Protein AF-E2SLV8-F1 (afdb_monomer)

Nearest PDB structures (foldseek):
  3puf-assembly6_P  TM=4.949E-01  e=2.295E+00  Homo sapiens
  3oyn-assembly1_A  TM=5.310E-01  e=4.656E+00  Human spumaretrovirus
  8g9f-assembly1_B  TM=3.679E-01  e=4.094E+00  Xenopus laevis

Structure (mmCIF, N/CA/C/O backbone):
data_AF-E2SLV8-F1
#
_entry.id   AF-E2SLV8-F1
#
loop_
_atom_site.group_PDB
_atom_site.id
_atom_site.type_symbol
_atom_site.label_atom_id
_atom_site.label_alt_id
_atom_site.label_comp_id
_atom_site.label_asym_id
_atom_site.label_entity_id
_atom_site.label_seq_id
_atom_site.pdbx_PDB_ins_code
_atom_site.Cartn_x
_atom_site.Cartn_y
_atom_site.Cartn_z
_atom_site.occupancy
_atom_site.B_iso_or_equiv
_atom_site.auth_seq_id
_atom_site.auth_comp_id
_atom_site.auth_asym_id
_atom_site.auth_atom_id
_atom_site.pdbx_PDB_model_num
ATOM 1 N N . MET A 1 1 ? -8.085 -10.132 7.547 1.00 90.50 1 MET A N 1
ATOM 2 C CA . MET A 1 1 ? -6.994 -9.724 6.624 1.00 90.50 1 MET A CA 1
ATOM 3 C C . MET A 1 1 ? -6.994 -8.213 6.413 1.00 90.50 1 MET A C 1
ATOM 5 O O . MET A 1 1 ? -8.057 -7.632 6.163 1.00 90.50 1 MET A O 1
ATOM 9 N N . LYS A 1 2 ? -5.816 -7.590 6.478 1.00 94.31 2 LYS A N 1
ATOM 10 C CA . LYS A 1 2 ? -5.580 -6.180 6.152 1.00 94.31 2 LYS A CA 1
ATOM 11 C C . LYS A 1 2 ? -4.582 -6.049 5.013 1.00 94.31 2 LYS A C 1
ATOM 13 O O . LYS A 1 2 ? -3.524 -6.673 5.036 1.00 94.31 2 LYS A O 1
ATOM 18 N N . PHE A 1 3 ? -4.896 -5.205 4.040 1.00 95.81 3 PHE A N 1
ATOM 19 C CA . PHE A 1 3 ? -3.982 -4.925 2.939 1.00 95.81 3 PHE A CA 1
ATOM 20 C C . PHE A 1 3 ? -3.972 -3.447 2.574 1.00 95.81 3 PHE A C 1
ATOM 22 O O . PHE A 1 3 ? -4.951 -2.726 2.786 1.00 95.81 3 PHE A O 1
ATOM 29 N N . TYR A 1 4 ? -2.841 -2.999 2.037 1.00 96.56 4 TYR A N 1
ATOM 30 C CA . TYR A 1 4 ? -2.599 -1.592 1.740 1.00 96.56 4 TYR A CA 1
ATOM 31 C C . TYR A 1 4 ? -2.307 -1.377 0.265 1.00 96.56 4 TYR A C 1
ATOM 33 O O . TYR A 1 4 ? -1.641 -2.188 -0.369 1.00 96.56 4 TYR A O 1
ATOM 41 N N . TYR A 1 5 ? -2.794 -0.262 -0.270 1.00 96.31 5 TYR A N 1
ATOM 42 C CA . TYR A 1 5 ? -2.540 0.165 -1.638 1.00 96.31 5 TYR A CA 1
ATOM 43 C C . TYR A 1 5 ? -1.795 1.501 -1.661 1.00 96.31 5 TYR A C 1
ATOM 45 O O . TYR A 1 5 ? -2.306 2.526 -1.194 1.00 96.31 5 TYR A O 1
ATOM 53 N N . ILE A 1 6 ? -0.589 1.479 -2.226 1.00 95.06 6 ILE A N 1
ATOM 54 C CA . ILE A 1 6 ? 0.295 2.635 -2.381 1.00 95.06 6 ILE A CA 1
ATOM 55 C C . ILE A 1 6 ? 0.599 2.892 -3.858 1.00 95.06 6 ILE A C 1
ATOM 57 O O . ILE A 1 6 ? 0.493 2.004 -4.706 1.00 95.06 6 ILE A O 1
ATOM 61 N N . ASP A 1 7 ? 1.000 4.120 -4.151 1.00 92.38 7 ASP A N 1
ATOM 62 C CA . ASP A 1 7 ? 1.497 4.530 -5.460 1.00 92.38 7 ASP A CA 1
ATOM 63 C C . ASP A 1 7 ? 3.029 4.658 -5.441 1.00 92.38 7 ASP A C 1
ATOM 65 O O . ASP A 1 7 ? 3.607 5.055 -4.425 1.00 92.38 7 ASP A O 1
ATOM 69 N N . ASP A 1 8 ? 3.705 4.332 -6.546 1.00 90.69 8 ASP A N 1
ATOM 70 C CA . ASP A 1 8 ? 5.172 4.339 -6.627 1.00 90.69 8 ASP A CA 1
ATOM 71 C C . ASP A 1 8 ? 5.789 5.735 -6.485 1.00 90.69 8 ASP A C 1
ATOM 73 O O . ASP A 1 8 ? 6.986 5.847 -6.200 1.00 90.69 8 ASP A O 1
ATOM 77 N N . SER A 1 9 ? 4.985 6.798 -6.579 1.00 90.00 9 SER A N 1
ATOM 78 C CA . SER A 1 9 ? 5.407 8.148 -6.209 1.00 90.00 9 SER A CA 1
ATOM 79 C C . SER A 1 9 ? 5.848 8.262 -4.743 1.00 90.00 9 SER A C 1
ATOM 81 O O . SER A 1 9 ? 6.716 9.084 -4.444 1.00 90.00 9 SER A O 1
ATOM 83 N N . MET A 1 10 ? 5.349 7.396 -3.849 1.00 91.19 10 MET A N 1
ATOM 84 C CA . MET A 1 10 ? 5.822 7.276 -2.461 1.00 91.19 10 MET A CA 1
ATOM 85 C C . MET A 1 10 ? 7.264 6.746 -2.375 1.00 91.19 10 MET A C 1
ATOM 87 O O . MET A 1 10 ? 7.968 7.006 -1.408 1.00 91.19 10 MET A O 1
ATOM 91 N N . LEU A 1 11 ? 7.738 6.042 -3.407 1.00 90.75 11 LEU A N 1
ATOM 92 C CA . LEU A 1 11 ? 9.087 5.468 -3.488 1.00 90.75 11 LEU A CA 1
ATOM 93 C C . LEU A 1 11 ? 10.072 6.382 -4.243 1.00 90.75 11 LEU A C 1
ATOM 95 O O . LEU A 1 11 ? 11.186 5.978 -4.602 1.00 90.75 11 LEU A O 1
ATOM 99 N N . ALA A 1 12 ? 9.666 7.612 -4.561 1.00 89.44 12 ALA A N 1
ATOM 100 C CA . ALA A 1 12 ? 10.506 8.562 -5.273 1.00 89.44 12 ALA A CA 1
ATOM 101 C C . ALA A 1 12 ? 11.694 9.036 -4.413 1.00 89.44 12 ALA A C 1
ATOM 103 O O . ALA A 1 12 ? 11.626 9.123 -3.193 1.00 89.44 12 ALA A O 1
ATOM 104 N N . ARG A 1 13 ? 12.807 9.402 -5.062 1.00 86.81 13 ARG A N 1
ATOM 105 C CA . ARG A 1 13 ? 13.995 9.952 -4.382 1.00 86.81 13 ARG A CA 1
ATOM 106 C C . ARG A 1 13 ? 13.871 11.462 -4.192 1.00 86.81 13 ARG A C 1
ATOM 108 O O . ARG A 1 13 ? 14.575 12.231 -4.843 1.00 86.81 13 ARG A O 1
ATOM 115 N N . ASN A 1 14 ? 12.945 11.882 -3.345 1.00 88.81 14 ASN A N 1
ATOM 116 C CA . ASN A 1 14 ? 12.822 13.267 -2.903 1.00 88.81 14 ASN A CA 1
ATOM 117 C C . ASN A 1 14 ? 12.464 13.308 -1.411 1.00 88.81 14 ASN A C 1
ATOM 119 O O . ASN A 1 14 ? 12.006 12.315 -0.859 1.00 88.81 14 ASN A O 1
ATOM 123 N N . GLU A 1 15 ? 12.705 14.447 -0.765 1.00 87.19 15 GLU A N 1
ATOM 124 C CA . GLU A 1 15 ? 12.543 14.613 0.687 1.00 87.19 15 GLU A CA 1
ATOM 125 C C . GLU A 1 15 ? 11.120 14.297 1.167 1.00 87.19 15 GLU A C 1
ATOM 127 O O . GLU A 1 15 ? 10.938 13.579 2.148 1.00 87.19 15 GLU A O 1
ATOM 132 N N . PHE A 1 16 ? 10.116 14.755 0.416 1.00 88.62 16 PHE A N 1
ATOM 133 C CA . PHE A 1 16 ? 8.713 14.492 0.711 1.00 88.62 16 PHE A CA 1
ATOM 134 C C . PHE A 1 16 ? 8.394 12.991 0.689 1.00 88.62 16 PHE A C 1
ATOM 136 O O . PHE A 1 16 ? 7.874 12.459 1.665 1.00 88.62 16 PHE A O 1
ATOM 143 N N . ALA A 1 17 ? 8.751 12.296 -0.391 1.00 89.94 17 ALA A N 1
ATOM 144 C CA . ALA A 1 17 ? 8.510 10.866 -0.549 1.00 89.94 17 ALA A CA 1
ATOM 145 C C . ALA A 1 17 ? 9.251 10.044 0.514 1.00 89.94 17 ALA A C 1
ATOM 147 O O . ALA A 1 17 ? 8.660 9.138 1.089 1.00 89.94 17 ALA A O 1
ATOM 148 N N . THR A 1 18 ? 10.492 10.407 0.854 1.00 89.75 18 THR A N 1
ATOM 149 C CA . THR A 1 18 ? 11.238 9.768 1.949 1.00 89.75 18 THR A CA 1
ATOM 150 C C . THR A 1 18 ? 10.515 9.913 3.291 1.00 89.75 18 THR A C 1
ATOM 152 O O . THR A 1 18 ? 10.376 8.931 4.014 1.00 89.75 18 THR A O 1
ATOM 155 N N . SER A 1 19 ? 10.023 11.114 3.622 1.00 89.56 19 SER A N 1
ATOM 156 C CA . SER A 1 19 ? 9.284 11.353 4.871 1.00 89.56 19 SER A CA 1
ATOM 157 C C . SER A 1 19 ? 7.964 10.575 4.908 1.00 89.56 19 SER A C 1
ATOM 159 O O . SER A 1 19 ? 7.640 9.936 5.909 1.00 89.56 19 SER A O 1
ATOM 161 N N . VAL A 1 20 ? 7.218 10.567 3.798 1.00 91.56 20 VAL A N 1
ATOM 162 C CA . VAL A 1 20 ? 5.964 9.811 3.696 1.00 91.56 20 VAL A CA 1
ATOM 163 C C . VAL A 1 20 ? 6.211 8.307 3.797 1.00 91.56 20 VAL A C 1
ATOM 165 O O . VAL A 1 20 ? 5.495 7.633 4.536 1.00 91.56 20 VAL A O 1
ATOM 168 N N . LEU A 1 21 ? 7.223 7.783 3.103 1.00 91.75 21 LEU A N 1
ATOM 169 C CA . LEU A 1 21 ? 7.578 6.368 3.158 1.00 91.75 21 LEU A CA 1
ATOM 170 C C . LEU A 1 21 ? 7.964 5.952 4.579 1.00 91.75 21 LEU A C 1
ATOM 172 O O . LEU A 1 21 ? 7.444 4.957 5.068 1.00 91.75 21 LEU A O 1
ATOM 176 N N . HIS A 1 22 ? 8.775 6.750 5.276 1.00 89.69 22 HIS A N 1
ATOM 177 C CA . HIS A 1 22 ? 9.117 6.491 6.674 1.00 89.69 22 HIS A CA 1
ATOM 178 C C . HIS A 1 22 ? 7.866 6.432 7.568 1.00 89.69 22 HIS A C 1
ATOM 180 O O . HIS A 1 22 ? 7.714 5.527 8.383 1.00 89.69 22 HIS A O 1
ATOM 186 N N . ARG A 1 23 ? 6.908 7.353 7.391 1.00 89.62 23 ARG A N 1
ATOM 187 C CA . ARG A 1 23 ? 5.635 7.312 8.138 1.00 89.62 23 ARG A CA 1
ATOM 188 C C . ARG A 1 23 ? 4.803 6.079 7.801 1.00 89.62 23 ARG A C 1
ATOM 190 O O . ARG A 1 23 ? 4.146 5.531 8.685 1.00 89.62 23 ARG A O 1
ATOM 197 N N . PHE A 1 24 ? 4.819 5.645 6.543 1.00 92.44 24 PHE A N 1
ATOM 198 C CA . PHE A 1 24 ? 4.174 4.404 6.132 1.00 92.44 24 PHE A CA 1
ATOM 199 C C . PHE A 1 24 ? 4.837 3.188 6.792 1.00 92.44 24 PHE A C 1
ATOM 201 O O . PHE A 1 24 ? 4.138 2.329 7.316 1.00 92.44 24 PHE A O 1
ATOM 208 N N . GLU A 1 25 ? 6.166 3.139 6.849 1.00 90.62 25 GLU A N 1
ATOM 209 C CA . GLU A 1 25 ? 6.916 2.083 7.539 1.00 90.62 25 GLU A CA 1
ATOM 210 C C . GLU A 1 25 ? 6.587 2.047 9.039 1.00 90.62 25 GLU A C 1
ATOM 212 O O . GLU A 1 25 ? 6.212 0.993 9.552 1.00 90.62 25 GLU A O 1
ATOM 217 N N . CYS A 1 26 ? 6.575 3.195 9.725 1.00 89.06 26 CYS A N 1
ATOM 218 C CA . CYS A 1 26 ? 6.125 3.274 11.120 1.00 89.06 26 CYS A CA 1
ATOM 219 C C . CYS A 1 26 ? 4.668 2.812 11.292 1.00 89.06 26 CYS A C 1
ATOM 221 O O . CYS A 1 26 ? 4.321 2.186 12.297 1.00 89.06 26 CYS A O 1
ATOM 223 N N . TRP A 1 27 ? 3.789 3.102 10.326 1.00 90.56 27 TRP A N 1
ATOM 224 C CA . TRP A 1 27 ? 2.415 2.598 10.348 1.00 90.56 27 TRP A CA 1
ATOM 225 C C . TRP A 1 27 ? 2.378 1.069 10.269 1.00 90.56 27 TRP A C 1
ATOM 227 O O . TRP A 1 27 ? 1.642 0.447 11.038 1.00 90.56 27 TRP A O 1
ATOM 237 N N . LEU A 1 28 ? 3.178 0.465 9.383 1.00 91.69 28 LEU A N 1
ATOM 238 C CA . LEU A 1 28 ? 3.272 -0.989 9.212 1.00 91.69 28 LEU A CA 1
ATOM 239 C C . LEU A 1 28 ? 3.729 -1.706 10.488 1.00 91.69 28 LEU A C 1
ATOM 241 O O . LEU A 1 28 ? 3.233 -2.795 10.768 1.00 91.69 28 LEU A O 1
ATOM 245 N N . GLU A 1 29 ? 4.620 -1.099 11.277 1.00 88.31 29 GLU A N 1
ATOM 246 C CA . GLU A 1 29 ? 5.077 -1.668 12.555 1.00 88.31 29 GLU A CA 1
ATOM 247 C C . GLU A 1 29 ? 3.933 -1.835 13.568 1.00 88.31 29 GLU A C 1
ATOM 249 O O . GLU A 1 29 ? 3.876 -2.826 14.296 1.00 88.31 29 GLU A O 1
ATOM 254 N N . HIS A 1 30 ? 2.997 -0.884 13.598 1.00 87.44 30 HIS A N 1
ATOM 255 C CA . HIS A 1 30 ? 1.856 -0.891 14.520 1.00 87.44 30 HIS A CA 1
ATOM 256 C C . HIS A 1 30 ? 0.631 -1.609 13.939 1.00 87.44 30 HIS A C 1
ATOM 258 O O . HIS A 1 30 ? -0.201 -2.143 14.676 1.00 87.44 30 HIS A O 1
ATOM 264 N N . HIS A 1 31 ? 0.512 -1.617 12.612 1.00 90.38 31 HIS A N 1
ATOM 265 C CA . HIS A 1 31 ? -0.618 -2.160 11.869 1.00 90.38 31 HIS A CA 1
ATOM 266 C C . HIS A 1 31 ? -0.109 -3.037 10.718 1.00 90.38 31 HIS A C 1
ATOM 268 O O . HIS A 1 31 ? -0.152 -2.606 9.557 1.00 90.38 31 HIS A O 1
ATOM 274 N N . PRO A 1 32 ? 0.351 -4.265 11.021 1.00 91.69 32 PRO A N 1
ATOM 275 C CA . PRO A 1 32 ? 0.927 -5.152 10.021 1.00 91.69 32 PRO A CA 1
ATOM 276 C C . PRO A 1 32 ? -0.073 -5.446 8.901 1.00 91.69 32 PRO A C 1
ATOM 278 O O . PRO A 1 32 ? -1.273 -5.610 9.140 1.00 91.69 32 PRO A O 1
ATOM 281 N N . ALA A 1 33 ? 0.445 -5.490 7.677 1.00 94.44 33 ALA A N 1
ATOM 282 C CA . ALA A 1 33 ? -0.305 -5.842 6.481 1.00 94.44 33 ALA A CA 1
ATOM 283 C C . ALA A 1 33 ? -0.020 -7.286 6.086 1.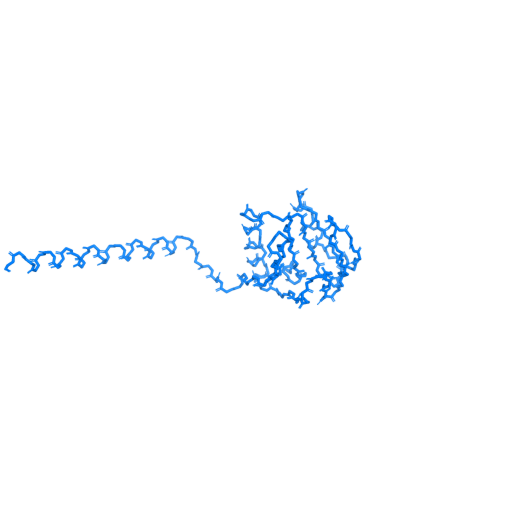00 94.44 33 ALA A C 1
ATOM 285 O O . ALA A 1 33 ? 1.125 -7.727 6.146 1.00 94.44 33 ALA A O 1
ATOM 286 N N . ASP A 1 34 ? -1.040 -7.972 5.586 1.00 94.56 34 ASP A N 1
ATOM 287 C CA . ASP A 1 34 ? -0.890 -9.283 4.956 1.00 94.56 34 ASP A CA 1
ATOM 288 C C . ASP A 1 34 ? -0.395 -9.133 3.502 1.00 94.56 34 ASP A C 1
ATOM 290 O O . ASP A 1 34 ? 0.356 -9.963 2.984 1.00 94.56 34 ASP A O 1
ATOM 294 N N . LEU A 1 35 ? -0.790 -8.031 2.852 1.00 95.81 35 LEU A N 1
ATOM 295 C CA . LEU A 1 35 ? -0.499 -7.727 1.454 1.00 95.81 35 LEU A CA 1
ATOM 296 C C . LEU A 1 35 ? -0.314 -6.217 1.242 1.00 95.81 35 LEU A C 1
ATOM 298 O O . LEU A 1 35 ? -1.098 -5.401 1.727 1.00 95.81 35 LEU A O 1
ATOM 302 N N . ILE A 1 36 ? 0.697 -5.843 0.460 1.00 96.50 36 ILE A N 1
ATOM 303 C CA . ILE A 1 36 ? 0.894 -4.481 -0.043 1.00 96.50 36 ILE A CA 1
ATOM 304 C C . ILE A 1 36 ? 0.811 -4.507 -1.569 1.00 96.50 36 ILE A C 1
ATOM 306 O O . ILE A 1 36 ? 1.528 -5.242 -2.247 1.00 96.50 36 ILE A O 1
ATOM 310 N N . LEU A 1 37 ? -0.074 -3.681 -2.109 1.00 95.75 37 LEU A N 1
ATOM 311 C CA . LEU A 1 37 ? -0.290 -3.473 -3.532 1.00 95.75 37 LEU A CA 1
ATOM 312 C C . LEU A 1 37 ? 0.367 -2.153 -3.935 1.00 95.75 37 LEU A C 1
ATOM 314 O O . LEU A 1 37 ? 0.079 -1.111 -3.348 1.00 95.75 37 LEU A O 1
ATOM 318 N N . VAL A 1 38 ? 1.231 -2.188 -4.945 1.00 94.94 38 VAL A N 1
ATOM 319 C CA . VAL A 1 38 ? 1.955 -1.011 -5.433 1.00 94.94 38 VAL A CA 1
ATOM 320 C C . VAL A 1 38 ? 1.564 -0.724 -6.877 1.00 94.94 38 VAL A C 1
ATOM 322 O O . VAL A 1 38 ? 1.880 -1.496 -7.786 1.00 94.94 38 VAL A O 1
ATOM 325 N N . SER A 1 39 ? 0.894 0.404 -7.099 1.00 92.81 39 SER A N 1
ATOM 326 C CA . SER A 1 39 ? 0.772 0.989 -8.437 1.00 92.81 39 SER A CA 1
ATOM 327 C C . SER A 1 39 ? 2.153 1.470 -8.868 1.00 92.81 39 SER A C 1
ATOM 329 O O . SER A 1 39 ? 2.741 2.319 -8.209 1.00 92.81 39 SER A O 1
ATOM 331 N N . ALA A 1 40 ? 2.695 0.886 -9.930 1.00 89.31 40 ALA A N 1
ATOM 332 C CA . ALA A 1 40 ? 4.023 1.169 -10.445 1.00 89.31 40 ALA A CA 1
ATOM 333 C C . ALA A 1 40 ? 3.981 1.442 -11.952 1.00 89.31 40 ALA A C 1
ATOM 335 O O . ALA A 1 40 ? 3.668 0.552 -12.753 1.00 89.31 40 ALA A O 1
ATOM 336 N N . ALA A 1 41 ? 4.409 2.641 -12.346 1.00 82.25 41 ALA A N 1
ATOM 337 C CA . ALA A 1 41 ? 4.461 3.046 -13.749 1.00 82.25 41 ALA A CA 1
ATOM 338 C C . ALA A 1 41 ? 5.573 2.319 -14.526 1.00 82.25 41 ALA A C 1
ATOM 340 O O . ALA A 1 41 ? 5.519 2.168 -15.750 1.00 82.25 41 ALA A O 1
ATOM 341 N N . ARG A 1 42 ? 6.625 1.859 -13.829 1.00 75.69 42 ARG A N 1
ATOM 342 C CA . ARG A 1 42 ? 7.778 1.163 -14.427 1.00 75.69 42 ARG A CA 1
ATOM 343 C C . ARG A 1 42 ? 8.164 -0.078 -13.624 1.00 75.69 42 ARG A C 1
ATOM 345 O O . ARG A 1 42 ? 8.603 0.034 -12.484 1.00 75.69 42 ARG A O 1
ATOM 352 N N . LYS A 1 43 ? 8.126 -1.254 -14.265 1.00 67.38 43 LYS A N 1
ATOM 353 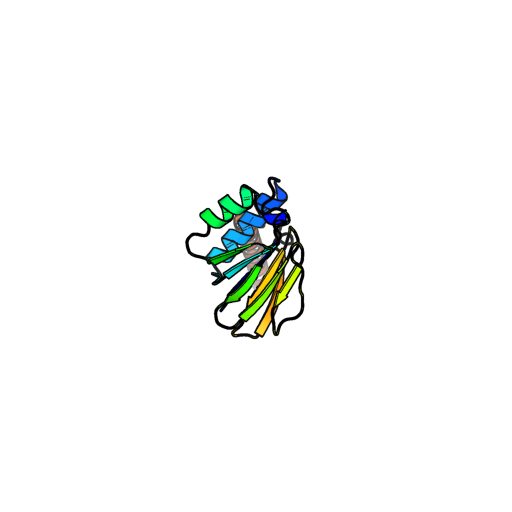C CA . LYS A 1 43 ? 8.541 -2.536 -13.653 1.00 67.38 43 LYS A CA 1
ATOM 354 C C . LYS A 1 43 ? 10.003 -2.563 -13.188 1.00 67.38 43 LYS A C 1
ATOM 356 O O . LYS A 1 43 ? 10.322 -3.235 -12.215 1.00 67.38 43 LYS A O 1
ATOM 361 N N . ASP A 1 44 ? 10.886 -1.823 -13.857 1.00 71.12 44 ASP A N 1
ATOM 362 C CA . ASP A 1 44 ? 12.321 -1.783 -13.543 1.00 71.12 44 ASP A CA 1
ATOM 363 C C . ASP A 1 44 ? 12.714 -0.614 -12.630 1.00 71.12 44 ASP A C 1
ATOM 365 O O . ASP A 1 44 ? 13.823 -0.094 -12.725 1.00 71.12 44 ASP A O 1
ATOM 369 N N . ASN A 1 45 ? 11.815 -0.178 -11.746 1.00 79.88 45 ASN A N 1
ATOM 370 C CA . ASN A 1 45 ? 12.116 0.851 -10.758 1.00 79.88 45 ASN A CA 1
ATOM 371 C C . ASN A 1 45 ? 13.049 0.281 -9.657 1.00 79.88 45 ASN A C 1
ATOM 373 O O . ASN A 1 45 ? 12.628 -0.603 -8.905 1.00 79.88 45 ASN A O 1
ATOM 377 N N . PRO A 1 46 ? 14.306 0.759 -9.522 1.00 85.88 46 PRO A N 1
ATOM 378 C CA . PRO A 1 46 ? 15.225 0.279 -8.488 1.00 85.88 46 PRO A CA 1
ATOM 379 C C . PRO A 1 46 ? 14.692 0.488 -7.068 1.00 85.88 46 PRO A C 1
ATOM 381 O O . PRO A 1 46 ? 14.951 -0.335 -6.195 1.00 85.88 46 PRO A O 1
ATOM 384 N N . GLN A 1 47 ? 13.936 1.564 -6.837 1.00 87.94 47 GLN A N 1
ATOM 385 C CA . GLN A 1 47 ? 13.349 1.858 -5.530 1.00 87.94 47 GLN A CA 1
ATOM 386 C C . GLN A 1 47 ? 12.248 0.865 -5.167 1.00 87.94 47 GLN A C 1
ATOM 388 O O . GLN A 1 47 ? 12.189 0.424 -4.026 1.00 87.94 47 GLN A O 1
ATOM 393 N N . LEU A 1 48 ? 11.445 0.441 -6.146 1.00 89.69 48 LEU A N 1
ATOM 394 C CA . LEU A 1 48 ? 10.458 -0.618 -5.945 1.00 89.69 48 LEU A CA 1
ATOM 395 C C . LEU A 1 48 ? 11.128 -1.938 -5.560 1.00 89.69 48 LEU A C 1
ATOM 397 O O . LEU A 1 48 ? 10.681 -2.597 -4.630 1.00 89.69 48 LEU A O 1
ATOM 401 N N . ARG A 1 49 ? 12.219 -2.315 -6.238 1.00 89.19 49 ARG A N 1
ATOM 402 C CA . ARG A 1 49 ? 12.964 -3.536 -5.886 1.00 89.19 49 ARG A CA 1
ATOM 403 C C . ARG A 1 49 ? 13.511 -3.466 -4.464 1.00 89.19 49 ARG A C 1
ATOM 405 O O . ARG A 1 49 ? 13.318 -4.405 -3.705 1.00 89.19 49 ARG A O 1
ATOM 412 N N . HIS A 1 50 ? 14.118 -2.338 -4.096 1.00 89.81 50 HIS A N 1
ATOM 413 C CA . HIS A 1 50 ? 14.626 -2.131 -2.743 1.00 89.81 50 HIS A CA 1
ATOM 414 C C . HIS A 1 50 ? 13.515 -2.203 -1.685 1.00 89.81 50 HIS A C 1
ATOM 416 O O . HIS A 1 50 ? 13.692 -2.840 -0.653 1.00 89.81 50 HIS A O 1
ATOM 422 N N . PHE A 1 51 ? 12.354 -1.609 -1.965 1.00 91.00 51 PHE A N 1
ATOM 423 C CA . PHE A 1 51 ? 11.189 -1.677 -1.088 1.00 91.00 51 PHE A CA 1
ATOM 424 C C . PHE A 1 51 ? 10.686 -3.118 -0.906 1.00 91.00 51 PHE A C 1
ATOM 426 O O . PHE A 1 51 ? 10.463 -3.560 0.217 1.00 91.00 51 PHE A O 1
ATOM 433 N N . VAL A 1 52 ? 10.573 -3.886 -1.994 1.00 90.69 52 VAL A N 1
ATOM 434 C CA . VAL A 1 52 ? 10.190 -5.309 -1.935 1.00 90.69 52 VAL A CA 1
ATOM 435 C C . VAL A 1 52 ? 11.207 -6.127 -1.129 1.00 90.69 52 VAL A C 1
ATOM 437 O O . VAL A 1 52 ? 10.815 -6.993 -0.355 1.00 90.69 52 VAL A O 1
ATOM 440 N N . GLU A 1 53 ? 12.505 -5.846 -1.272 1.00 89.31 53 GLU A N 1
ATOM 441 C CA . GLU A 1 53 ? 13.570 -6.501 -0.497 1.00 89.31 53 GLU A CA 1
ATOM 442 C C . GLU A 1 53 ? 13.535 -6.143 0.999 1.00 89.31 53 GLU A C 1
ATOM 444 O O . GLU A 1 53 ? 13.878 -6.983 1.834 1.00 89.31 53 GLU A O 1
ATOM 449 N N . ALA A 1 54 ? 13.126 -4.918 1.344 1.00 88.38 54 ALA A N 1
ATOM 450 C CA . ALA A 1 54 ? 12.957 -4.475 2.727 1.00 88.38 54 ALA A CA 1
ATOM 451 C C . ALA A 1 54 ? 11.738 -5.135 3.398 1.00 88.38 54 ALA A C 1
ATOM 453 O O . ALA A 1 54 ? 11.794 -5.494 4.574 1.00 88.38 54 ALA A O 1
ATOM 454 N N . MET A 1 55 ? 10.665 -5.378 2.641 1.00 89.19 55 MET A N 1
ATOM 455 C CA . MET A 1 55 ? 9.415 -5.986 3.115 1.00 89.19 55 MET A CA 1
ATOM 456 C C . MET A 1 55 ? 9.484 -7.524 3.193 1.00 89.19 55 MET A C 1
ATOM 458 O O . MET A 1 55 ? 8.646 -8.229 2.642 1.00 89.19 55 MET A O 1
ATOM 462 N N . GLN A 1 56 ? 10.471 -8.078 3.905 1.00 79.88 56 GLN A N 1
ATOM 463 C CA . GLN A 1 56 ? 10.741 -9.531 3.931 1.00 79.88 56 GLN A CA 1
ATOM 464 C C . GLN A 1 56 ? 9.605 -10.397 4.501 1.00 79.88 56 GLN A C 1
ATOM 466 O O . GLN A 1 56 ? 9.546 -11.597 4.227 1.00 79.88 56 GLN A O 1
ATOM 471 N N . HIS A 1 57 ? 8.726 -9.810 5.313 1.00 85.25 57 HIS A N 1
ATOM 472 C CA . HIS A 1 57 ? 7.644 -10.51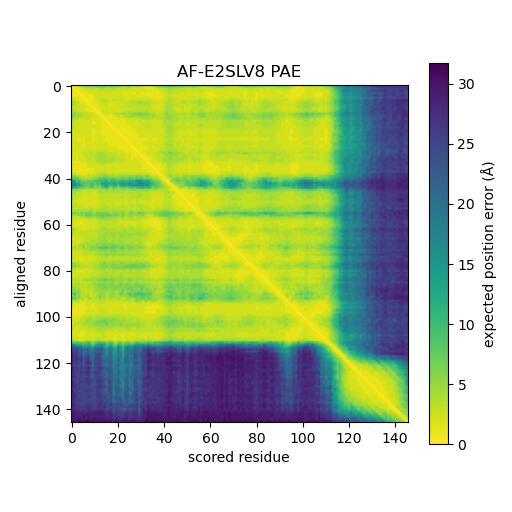6 6.006 1.00 85.25 57 HIS A CA 1
ATOM 473 C C . HIS A 1 57 ? 6.251 -10.205 5.453 1.00 85.25 57 HIS A C 1
ATOM 475 O O . HIS A 1 57 ? 5.276 -10.772 5.938 1.00 85.25 57 HIS A O 1
ATOM 481 N N . THR A 1 58 ? 6.162 -9.356 4.429 1.00 91.69 58 THR A N 1
ATOM 482 C CA . THR A 1 58 ? 4.895 -8.907 3.852 1.00 91.69 58 THR A CA 1
ATOM 483 C C . THR A 1 58 ? 4.891 -9.192 2.362 1.00 91.69 58 THR A C 1
ATOM 485 O O . THR A 1 58 ? 5.854 -8.900 1.657 1.00 91.69 58 THR A O 1
ATOM 488 N N . VAL A 1 59 ? 3.800 -9.756 1.849 1.00 93.38 59 VAL A N 1
ATOM 489 C CA . VAL A 1 59 ? 3.686 -9.993 0.409 1.00 93.38 59 VAL A CA 1
ATOM 490 C C . VAL A 1 59 ? 3.510 -8.651 -0.293 1.00 93.38 59 VAL A C 1
ATOM 492 O O . VAL A 1 59 ? 2.606 -7.889 0.039 1.00 93.38 59 VAL A O 1
ATOM 495 N N . VAL A 1 60 ? 4.357 -8.362 -1.281 1.00 94.62 60 VAL A N 1
ATOM 496 C CA . VAL A 1 60 ? 4.253 -7.148 -2.099 1.00 94.62 60 VAL A CA 1
ATOM 497 C C . VAL A 1 60 ? 3.951 -7.529 -3.545 1.00 94.62 60 VAL A C 1
ATOM 499 O O . VAL A 1 60 ? 4.701 -8.286 -4.163 1.00 94.62 60 VAL A O 1
ATOM 502 N N . LEU A 1 61 ? 2.866 -6.990 -4.104 1.00 94.12 61 LEU A N 1
ATOM 503 C CA . LEU A 1 61 ? 2.521 -7.113 -5.521 1.00 94.12 61 LEU A CA 1
ATOM 504 C C . LEU A 1 61 ? 2.589 -5.744 -6.188 1.00 94.12 61 LEU A C 1
ATOM 506 O O . LEU A 1 61 ? 2.011 -4.779 -5.699 1.00 94.12 61 LEU A O 1
ATOM 510 N N . ALA A 1 62 ? 3.260 -5.669 -7.333 1.00 93.50 62 ALA A N 1
ATOM 511 C CA . ALA A 1 62 ? 3.361 -4.448 -8.123 1.00 93.50 62 ALA A CA 1
ATOM 512 C C . ALA A 1 62 ? 2.600 -4.575 -9.447 1.00 93.50 62 ALA A C 1
ATOM 514 O O . ALA A 1 62 ? 2.555 -5.654 -10.046 1.00 93.50 62 ALA A O 1
ATOM 515 N N . SER A 1 63 ? 2.030 -3.469 -9.930 1.00 92.50 63 SER A N 1
ATOM 516 C CA . SER A 1 63 ? 1.334 -3.443 -11.217 1.00 92.50 63 SER A CA 1
ATOM 517 C C . SER A 1 63 ? 2.268 -3.720 -12.407 1.00 92.50 63 SER A C 1
ATOM 519 O O . SER A 1 63 ? 3.465 -3.418 -12.365 1.00 92.50 63 SER A O 1
ATOM 521 N N . PRO A 1 64 ? 1.720 -4.170 -13.549 1.00 92.50 64 PRO A N 1
ATOM 522 C CA . PRO A 1 64 ? 0.397 -4.768 -13.727 1.00 92.50 64 PRO A CA 1
ATOM 523 C C . PRO A 1 64 ? 0.308 -6.179 -13.132 1.00 92.50 64 PRO A C 1
ATOM 525 O O . PRO A 1 64 ? 1.175 -7.015 -13.410 1.00 92.50 64 PRO A O 1
ATOM 528 N N . ALA A 1 65 ? -0.767 -6.456 -12.393 1.00 92.75 65 ALA A N 1
ATOM 529 C CA . ALA A 1 65 ? -1.049 -7.768 -11.820 1.00 92.75 65 ALA A CA 1
ATOM 530 C C . ALA A 1 65 ? -2.557 -8.005 -11.646 1.00 92.75 65 ALA A C 1
ATOM 532 O O . ALA A 1 65 ? -3.254 -7.192 -11.049 1.00 92.75 65 ALA A O 1
ATOM 533 N N . GLN A 1 66 ? -3.040 -9.161 -12.102 1.00 94.88 66 GLN A N 1
ATOM 534 C CA . GLN A 1 66 ? -4.296 -9.732 -11.612 1.00 94.88 66 GLN A CA 1
ATOM 535 C C . GLN A 1 66 ? -3.960 -10.667 -10.459 1.00 94.88 66 GLN A C 1
ATOM 537 O O . GLN A 1 66 ? -3.006 -11.443 -10.565 1.00 94.88 66 GLN A O 1
ATOM 542 N N . PHE A 1 67 ? -4.713 -10.587 -9.369 1.00 94.56 67 PHE A N 1
ATOM 543 C CA . PHE A 1 67 ? -4.404 -11.350 -8.167 1.00 94.56 67 PHE A CA 1
ATOM 544 C C . PHE A 1 67 ? -5.648 -11.965 -7.537 1.00 94.56 67 PHE A C 1
ATOM 546 O O . PHE A 1 67 ? -6.753 -11.432 -7.629 1.00 94.56 67 PHE A O 1
ATOM 553 N N . GLU A 1 68 ? -5.424 -13.096 -6.875 1.00 94.50 68 GLU A N 1
ATOM 554 C CA . GLU A 1 68 ? -6.334 -13.712 -5.921 1.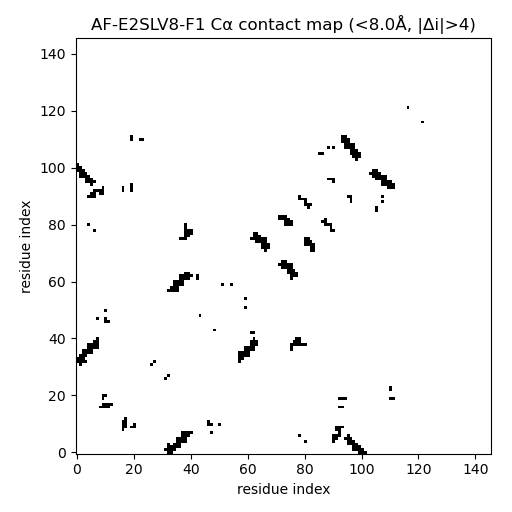00 94.50 68 GLU A CA 1
ATOM 555 C C . GLU A 1 68 ? -5.514 -14.003 -4.663 1.00 94.50 68 GLU A C 1
ATOM 557 O O . GLU A 1 68 ? -4.559 -14.779 -4.708 1.00 94.50 68 GLU A O 1
ATOM 562 N N . PHE A 1 69 ? -5.843 -13.333 -3.563 1.00 92.31 69 PHE A N 1
ATOM 563 C CA . PHE A 1 69 ? -5.122 -13.442 -2.301 1.00 92.31 69 PHE A CA 1
ATOM 564 C C . PHE A 1 69 ? -6.128 -13.627 -1.170 1.00 92.31 69 PHE A C 1
ATOM 566 O O . PHE A 1 69 ? -6.986 -12.775 -0.954 1.00 92.31 69 PHE A O 1
ATOM 573 N N . GLU A 1 70 ? -6.072 -14.786 -0.511 1.00 89.75 70 GLU A N 1
ATOM 574 C CA . GLU A 1 70 ? -6.983 -15.173 0.579 1.00 89.75 70 GLU A CA 1
ATOM 575 C C . GLU A 1 70 ? -8.479 -14.942 0.274 1.00 89.75 70 GLU A C 1
ATOM 577 O O . GLU A 1 70 ? -9.273 -14.579 1.137 1.00 89.75 70 GLU A O 1
ATOM 582 N N . GLY A 1 71 ? -8.881 -15.171 -0.980 1.00 88.19 71 GLY A N 1
ATOM 583 C CA . GLY A 1 71 ? -10.267 -15.020 -1.434 1.00 88.19 71 GLY A CA 1
ATOM 584 C C . GLY A 1 71 ? -10.649 -13.611 -1.897 1.00 88.19 71 GLY A C 1
ATOM 585 O O . GLY A 1 71 ? -11.747 -13.440 -2.421 1.00 88.19 71 GLY A O 1
ATOM 586 N N . ILE A 1 72 ? -9.756 -12.624 -1.777 1.00 91.81 72 ILE A N 1
ATOM 587 C CA . ILE A 1 72 ? -9.917 -11.306 -2.399 1.00 91.81 72 ILE A CA 1
ATOM 588 C C . ILE A 1 72 ? -9.322 -11.324 -3.801 1.00 91.81 72 ILE A C 1
ATOM 590 O O . ILE A 1 72 ? -8.198 -11.784 -4.007 1.00 91.81 72 ILE A O 1
ATOM 594 N N . ARG A 1 73 ? -10.076 -10.795 -4.764 1.00 95.19 73 ARG A N 1
ATOM 595 C CA . ARG A 1 73 ? -9.672 -10.697 -6.166 1.00 95.19 73 ARG A CA 1
ATOM 596 C C . ARG A 1 73 ? -9.584 -9.249 -6.598 1.00 95.19 73 ARG A C 1
ATOM 598 O O . ARG A 1 73 ? -10.405 -8.423 -6.197 1.00 95.19 73 ARG A O 1
ATOM 605 N N . GLY A 1 74 ? -8.606 -8.955 -7.441 1.00 95.38 74 GLY A N 1
ATOM 606 C CA . GLY A 1 74 ? -8.437 -7.612 -7.963 1.00 95.38 74 GLY A CA 1
ATOM 607 C C . GLY A 1 74 ? -7.563 -7.530 -9.202 1.00 95.38 74 GLY A C 1
ATOM 608 O O . GLY A 1 74 ? -6.860 -8.471 -9.581 1.00 95.38 74 GLY A O 1
ATOM 609 N N . ASP A 1 75 ? -7.634 -6.361 -9.829 1.00 95.50 75 ASP A N 1
ATOM 610 C CA . ASP A 1 75 ? -6.819 -5.964 -10.971 1.00 95.50 75 ASP A CA 1
ATOM 611 C C . ASP A 1 75 ? -6.038 -4.704 -10.593 1.00 95.50 75 ASP A C 1
ATOM 613 O O . ASP A 1 75 ? -6.611 -3.635 -10.360 1.00 95.50 75 ASP A O 1
ATOM 617 N N . LEU A 1 76 ? -4.722 -4.857 -10.490 1.00 94.75 76 LEU A N 1
ATOM 618 C CA . LEU A 1 76 ? -3.775 -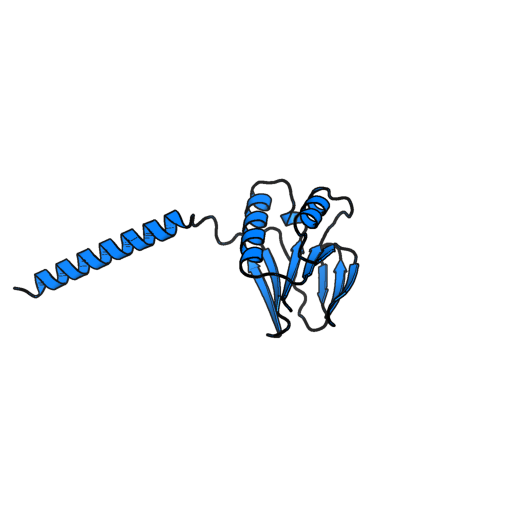3.810 -10.152 1.00 94.75 76 LEU A CA 1
ATOM 619 C C . LEU A 1 76 ? -3.086 -3.331 -11.433 1.00 94.75 76 LEU A C 1
ATOM 621 O O . LEU A 1 76 ? -2.360 -4.077 -12.096 1.00 94.75 76 LEU A O 1
ATOM 625 N N . ARG A 1 77 ? -3.283 -2.058 -11.762 1.00 92.25 77 ARG A N 1
ATOM 626 C CA . ARG A 1 77 ? -2.740 -1.364 -12.933 1.00 92.25 77 ARG A CA 1
ATOM 627 C C . ARG A 1 77 ? -1.988 -0.108 -12.500 1.00 92.25 77 ARG A C 1
ATOM 629 O O . ARG A 1 77 ? -2.044 0.305 -11.347 1.00 92.25 77 ARG A O 1
ATOM 636 N N . ASP A 1 78 ? -1.289 0.497 -13.451 1.00 88.88 78 ASP A N 1
ATOM 637 C CA . ASP A 1 78 ? -0.65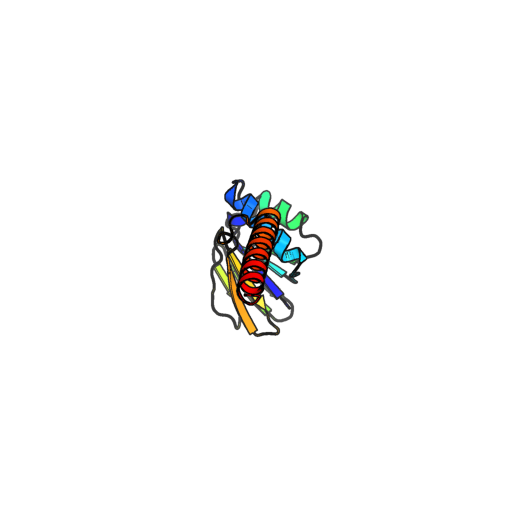5 1.797 -13.241 1.00 88.88 78 ASP A CA 1
ATOM 638 C C . ASP A 1 78 ? -1.723 2.871 -12.955 1.00 88.88 78 ASP A C 1
ATOM 640 O O . ASP A 1 78 ? -2.656 3.057 -13.744 1.00 88.88 78 ASP A O 1
ATOM 644 N N . GLY A 1 79 ? -1.624 3.513 -11.792 1.00 87.06 79 GLY A N 1
ATOM 645 C CA . GLY A 1 79 ? -2.542 4.532 -11.281 1.00 87.06 79 GLY A CA 1
ATOM 646 C C . GLY A 1 79 ? -3.925 4.024 -10.860 1.00 87.06 79 GLY A C 1
ATOM 647 O O . GLY A 1 79 ? -4.811 4.833 -10.560 1.00 87.06 79 GLY A O 1
ATOM 648 N N . PHE A 1 80 ? -4.159 2.709 -10.856 1.00 89.88 80 PHE A N 1
ATOM 649 C CA . PHE A 1 80 ? -5.497 2.159 -10.653 1.00 89.88 80 PHE A CA 1
ATOM 650 C C . PHE A 1 80 ? -5.483 0.781 -9.993 1.00 89.88 80 PHE A C 1
ATOM 652 O O . PHE A 1 80 ? -4.806 -0.138 -10.445 1.00 89.88 80 PHE A O 1
ATOM 659 N N . LEU A 1 81 ? -6.320 0.618 -8.972 1.00 94.44 81 LEU A N 1
ATOM 660 C CA . LEU A 1 81 ? -6.606 -0.661 -8.341 1.00 94.44 81 LEU A CA 1
ATOM 661 C C . LEU A 1 81 ? -8.120 -0.852 -8.302 1.00 94.44 81 LEU A C 1
ATOM 663 O O . LEU A 1 81 ? -8.832 0.014 -7.798 1.00 94.44 81 LEU A O 1
ATOM 667 N N . CYS A 1 82 ? -8.578 -2.003 -8.784 1.00 94.31 82 CYS A N 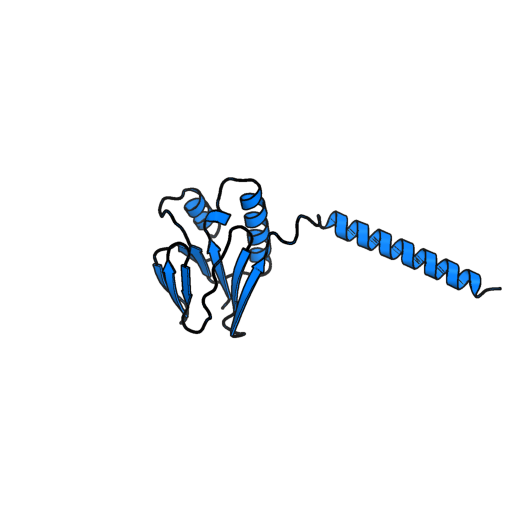1
ATOM 668 C CA . CYS A 1 82 ? -9.942 -2.472 -8.576 1.00 94.31 82 CYS A CA 1
ATOM 669 C C . CYS A 1 82 ? -9.909 -3.734 -7.718 1.00 94.31 82 CYS A C 1
ATOM 671 O O . CYS A 1 82 ? -9.160 -4.666 -8.022 1.00 94.31 82 CYS A O 1
ATOM 673 N N . VAL A 1 83 ? -10.722 -3.766 -6.664 1.00 94.62 83 VAL A N 1
ATOM 674 C CA . VAL A 1 83 ? -10.866 -4.921 -5.773 1.00 94.62 83 VAL A CA 1
ATOM 675 C C . VAL A 1 83 ? -12.336 -5.297 -5.694 1.00 94.62 83 VAL A C 1
ATOM 677 O O . VAL A 1 83 ? -13.188 -4.451 -5.424 1.00 94.62 83 VAL A O 1
ATOM 680 N N . GLU A 1 84 ? -12.646 -6.573 -5.912 1.00 93.12 84 GLU A N 1
ATOM 681 C CA . GLU A 1 84 ? -14.019 -7.063 -5.816 1.00 93.12 84 GLU A CA 1
ATOM 682 C C . GLU A 1 84 ? -14.601 -6.790 -4.418 1.00 93.12 84 GLU A C 1
ATOM 684 O O . GLU A 1 84 ? -13.999 -7.118 -3.397 1.00 93.12 84 GLU A O 1
ATOM 689 N N . GLY A 1 85 ? -15.791 -6.184 -4.374 1.00 90.25 85 GLY A N 1
ATOM 690 C CA . GLY A 1 85 ? -16.501 -5.882 -3.125 1.00 90.25 85 GLY A CA 1
ATOM 691 C C . GLY A 1 85 ? -16.151 -4.541 -2.475 1.00 90.25 85 GLY A C 1
ATOM 692 O O . GLY A 1 85 ? -16.787 -4.186 -1.483 1.00 90.25 85 GLY A O 1
ATOM 693 N N . TYR A 1 86 ? -15.220 -3.771 -3.043 1.00 91.38 86 TYR A N 1
ATOM 694 C CA . TYR A 1 86 ? -14.835 -2.455 -2.535 1.00 91.38 86 TYR A CA 1
ATOM 695 C C . TYR A 1 86 ? -15.043 -1.349 -3.568 1.00 91.38 86 TYR A C 1
ATOM 697 O O . TYR A 1 86 ? -15.045 -1.580 -4.774 1.00 91.38 86 TYR A O 1
ATOM 705 N N . THR A 1 87 ? -15.232 -0.124 -3.078 1.00 87.56 87 THR A N 1
ATOM 706 C CA . THR A 1 87 ? -15.275 1.068 -3.928 1.00 87.56 87 THR A CA 1
ATOM 707 C C . THR A 1 87 ? -13.871 1.403 -4.415 1.00 87.56 87 THR A C 1
ATOM 709 O O . THR A 1 87 ? -12.936 1.421 -3.615 1.00 87.56 87 THR A O 1
ATOM 712 N N . ASP A 1 88 ? -13.738 1.744 -5.696 1.00 87.25 88 ASP A N 1
ATOM 713 C CA . ASP A 1 88 ? -12.464 2.177 -6.263 1.00 87.25 88 ASP A CA 1
ATOM 714 C C . ASP A 1 88 ? -11.932 3.420 -5.529 1.00 87.25 88 ASP A C 1
ATOM 716 O O . ASP A 1 88 ? -12.582 4.471 -5.469 1.00 87.25 88 ASP A O 1
ATOM 720 N N . MET A 1 89 ? -10.717 3.311 -4.993 1.00 88.56 89 MET A N 1
ATOM 721 C CA . MET A 1 89 ? -9.990 4.418 -4.383 1.00 88.56 89 MET A CA 1
ATOM 722 C C . MET A 1 89 ? -8.585 4.501 -4.968 1.00 88.56 89 MET A C 1
ATOM 724 O O . MET A 1 89 ? -7.822 3.538 -4.963 1.00 88.56 89 MET A O 1
ATOM 728 N N . GLN A 1 90 ? -8.222 5.685 -5.452 1.00 85.69 90 GLN A N 1
ATOM 729 C CA . GLN A 1 90 ? -6.855 5.957 -5.889 1.00 85.69 90 GLN A CA 1
ATOM 730 C C . GLN A 1 90 ? -5.948 6.223 -4.692 1.00 85.69 90 GLN A C 1
ATOM 732 O O . GLN A 1 90 ? -6.400 6.791 -3.707 1.00 85.69 90 GLN A O 1
ATOM 737 N N . SER A 1 91 ? -4.669 5.887 -4.795 1.00 84.44 91 SER A N 1
ATOM 738 C CA . SER A 1 91 ? -3.641 6.338 -3.856 1.00 84.44 91 SER A CA 1
ATOM 739 C C . SER A 1 91 ? -2.880 7.532 -4.451 1.00 84.44 91 SER A C 1
ATOM 741 O O . SER A 1 91 ? -2.922 7.739 -5.662 1.00 84.44 91 SER A O 1
ATOM 743 N N . PHE A 1 92 ? -2.243 8.349 -3.611 1.00 84.31 92 PHE A N 1
ATOM 744 C CA . PHE A 1 92 ? -1.455 9.527 -4.019 1.00 84.31 92 PHE A CA 1
ATOM 745 C C . PHE A 1 92 ? -0.180 9.607 -3.179 1.00 84.31 92 PHE A C 1
ATOM 747 O O . PHE A 1 92 ? -0.137 9.022 -2.102 1.00 84.31 92 PHE A O 1
ATOM 754 N N . SER A 1 93 ? 0.808 10.400 -3.602 1.00 82.44 93 SER A N 1
ATOM 755 C CA . SER A 1 93 ? 2.138 10.485 -2.973 1.00 82.44 93 SER A CA 1
ATOM 756 C C . SER A 1 93 ? 2.148 10.695 -1.454 1.00 82.44 93 SER A C 1
ATOM 758 O O . SER A 1 93 ? 3.099 10.270 -0.814 1.00 82.44 93 SER A O 1
ATOM 760 N N . GLY A 1 94 ? 1.127 11.342 -0.880 1.00 89.00 94 GLY A N 1
ATOM 761 C CA . GLY A 1 94 ? 0.999 11.619 0.556 1.00 89.00 94 GLY A CA 1
ATOM 762 C C . GLY A 1 94 ? -0.017 10.750 1.305 1.00 89.00 94 GLY A C 1
ATOM 763 O O . GLY A 1 94 ? -0.375 11.069 2.438 1.00 89.00 94 GLY A O 1
ATOM 764 N N . SER A 1 95 ? -0.538 9.686 0.689 1.00 92.81 95 SER A N 1
ATOM 765 C CA . SER A 1 95 ? -1.582 8.839 1.276 1.00 92.81 95 SER A CA 1
ATOM 766 C C . SER A 1 95 ? -1.447 7.381 0.851 1.00 92.81 95 SER A C 1
ATOM 768 O O . SER A 1 95 ? -0.760 7.064 -0.112 1.00 92.81 95 SER A O 1
ATOM 770 N N . PHE A 1 96 ? -2.157 6.496 1.536 1.00 94.88 96 PHE A N 1
ATOM 771 C CA . PHE A 1 96 ? -2.396 5.134 1.075 1.00 94.88 96 PHE A CA 1
ATOM 772 C C . PHE A 1 96 ? -3.850 4.747 1.314 1.00 94.88 96 PHE A C 1
ATOM 774 O O . PHE A 1 96 ? -4.563 5.414 2.066 1.00 94.88 96 PHE A O 1
ATOM 781 N N . VAL A 1 97 ? -4.311 3.688 0.656 1.00 95.88 97 VAL A N 1
ATOM 782 C CA . VAL A 1 97 ? -5.646 3.136 0.907 1.00 95.88 97 VAL A CA 1
ATOM 783 C C . VAL A 1 97 ? -5.509 1.889 1.766 1.00 95.88 97 VAL A C 1
ATOM 785 O O . VAL A 1 97 ? -4.730 0.992 1.446 1.00 95.88 97 VAL A O 1
ATOM 788 N N . SER A 1 98 ? -6.260 1.860 2.859 1.00 96.00 98 SER A N 1
ATOM 789 C CA . SER A 1 98 ? -6.372 0.756 3.796 1.00 96.00 98 SER A CA 1
ATOM 790 C C . SER A 1 98 ? -7.636 -0.040 3.538 1.00 96.00 98 SER A C 1
ATOM 792 O O . SER A 1 98 ? -8.724 0.530 3.446 1.00 96.00 98 SER A O 1
ATOM 794 N N . TYR A 1 99 ? -7.480 -1.356 3.450 1.00 95.75 99 TYR A N 1
ATOM 795 C CA . TYR A 1 99 ? -8.574 -2.300 3.315 1.00 95.75 99 TYR A CA 1
ATOM 796 C C . TYR A 1 99 ? -8.571 -3.250 4.509 1.00 95.75 99 TYR A C 1
ATOM 798 O O . TYR A 1 99 ? -7.593 -3.956 4.757 1.00 95.75 99 TYR A O 1
ATOM 806 N N . ASP A 1 100 ? -9.689 -3.287 5.227 1.00 94.12 100 ASP A N 1
ATOM 807 C CA . ASP A 1 100 ? -9.949 -4.219 6.319 1.00 94.12 100 ASP A CA 1
ATOM 808 C C . ASP A 1 100 ? -11.105 -5.138 5.908 1.00 94.12 100 ASP A C 1
ATOM 810 O O . ASP A 1 100 ? -12.263 -4.720 5.789 1.00 94.12 100 ASP A O 1
ATOM 814 N N . THR A 1 101 ? -10.774 -6.402 5.648 1.00 91.69 101 THR A N 1
ATOM 815 C CA . THR A 1 101 ? -11.745 -7.421 5.210 1.00 91.69 101 THR A CA 1
ATOM 816 C C . THR A 1 101 ? -12.664 -7.901 6.317 1.00 91.69 101 THR A C 1
ATOM 818 O O . THR A 1 101 ? -13.804 -8.262 6.045 1.00 91.69 101 THR A O 1
ATOM 821 N N . GLU A 1 102 ? -12.215 -7.861 7.570 1.00 90.50 102 GLU A N 1
ATOM 822 C CA . GLU A 1 102 ? -13.020 -8.306 8.708 1.00 90.50 102 GLU A CA 1
ATOM 823 C C . GLU A 1 102 ? -14.109 -7.289 9.029 1.00 90.50 102 GLU A C 1
ATOM 825 O O . GLU A 1 102 ? -15.229 -7.652 9.388 1.00 90.50 102 GLU A O 1
ATOM 830 N N . ARG A 1 103 ? -13.789 -6.002 8.868 1.00 90.62 103 ARG A N 1
ATOM 831 C CA . ARG A 1 103 ? -14.720 -4.895 9.112 1.00 90.62 103 ARG A CA 1
ATOM 832 C C . ARG A 1 103 ? -15.451 -4.421 7.859 1.00 90.62 103 ARG A C 1
ATOM 834 O O . ARG A 1 103 ? -16.339 -3.581 7.980 1.00 90.62 103 ARG A O 1
ATOM 841 N N . ALA A 1 104 ? -15.086 -4.936 6.684 1.00 89.31 104 ALA A N 1
ATOM 842 C CA . ALA A 1 104 ? -15.547 -4.456 5.381 1.00 89.31 104 ALA A CA 1
ATOM 843 C C . ALA A 1 104 ? -15.341 -2.935 5.203 1.00 89.31 104 ALA A C 1
ATOM 845 O O . ALA A 1 104 ? -16.208 -2.227 4.690 1.00 89.31 104 ALA A O 1
ATOM 846 N N . VAL A 1 105 ? -14.188 -2.429 5.651 1.00 91.50 105 VAL A N 1
ATOM 847 C CA . VAL A 1 105 ? -13.826 -1.006 5.572 1.00 91.50 105 VAL A CA 1
ATOM 848 C C . VAL A 1 105 ? -12.785 -0.799 4.478 1.00 91.50 105 VAL A C 1
ATOM 850 O O . VAL A 1 105 ? -11.838 -1.571 4.354 1.00 91.50 105 VAL A O 1
ATOM 853 N N . CYS A 1 106 ? -12.968 0.267 3.702 1.00 93.69 106 CYS A N 1
ATOM 854 C CA . CYS A 1 106 ? -11.986 0.799 2.767 1.00 93.69 106 CYS A CA 1
ATOM 855 C C . CYS A 1 106 ? -11.871 2.300 3.012 1.00 93.69 106 CYS A C 1
ATOM 857 O O . CYS A 1 106 ? -12.857 3.027 2.871 1.00 93.69 106 CYS A O 1
ATOM 859 N N . GLU A 1 107 ? -10.684 2.761 3.387 1.00 93.38 107 GLU A N 1
ATOM 860 C CA . GLU A 1 107 ? -10.448 4.161 3.723 1.00 93.38 107 GLU A CA 1
ATOM 861 C C . GLU A 1 107 ? -9.085 4.638 3.240 1.00 93.38 107 GLU A C 1
ATOM 863 O O . GLU A 1 107 ? -8.128 3.874 3.142 1.00 93.38 107 GLU A O 1
ATOM 868 N N . ARG A 1 108 ? -8.986 5.932 2.953 1.00 93.81 108 ARG A N 1
ATOM 869 C CA . ARG A 1 108 ? -7.715 6.564 2.622 1.00 93.81 108 ARG A CA 1
ATOM 870 C C . ARG A 1 108 ? -7.104 7.166 3.877 1.00 93.81 108 ARG A C 1
ATOM 872 O O . ARG A 1 108 ? -7.735 7.987 4.540 1.00 93.81 108 ARG A O 1
ATOM 879 N N . ILE A 1 109 ? -5.850 6.827 4.127 1.00 91.75 109 ILE A N 1
ATOM 880 C CA . ILE A 1 109 ? -5.054 7.338 5.235 1.00 91.75 109 ILE A CA 1
ATOM 881 C C . ILE A 1 109 ? -4.036 8.324 4.672 1.00 91.75 109 ILE A C 1
ATOM 883 O O . ILE A 1 109 ? -3.238 7.984 3.800 1.00 91.75 109 ILE A O 1
ATOM 887 N N . TYR A 1 110 ? -4.091 9.565 5.149 1.00 90.56 110 TYR A N 1
ATOM 888 C CA . TYR A 1 110 ? -3.179 10.630 4.742 1.00 90.56 110 TYR A CA 1
ATOM 889 C C . TYR A 1 110 ? -1.989 10.682 5.694 1.00 90.56 110 TYR A C 1
ATOM 891 O O . TYR A 1 110 ? -2.147 10.901 6.892 1.00 90.56 110 TYR A O 1
ATOM 899 N N . LEU A 1 111 ? -0.797 10.511 5.139 1.00 88.00 111 LEU A N 1
ATOM 900 C CA . LEU A 1 111 ? 0.471 10.562 5.858 1.00 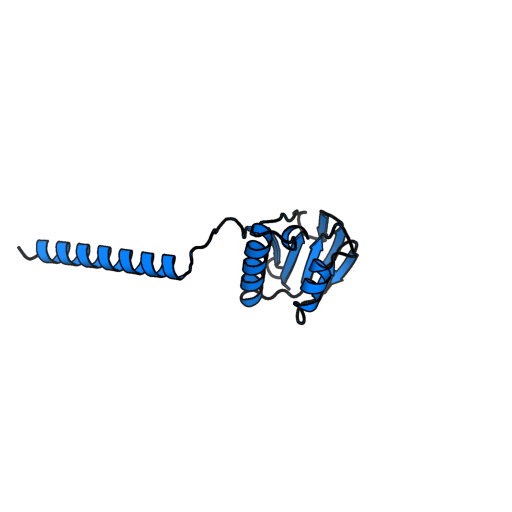88.00 111 LEU A CA 1
ATOM 901 C C . LEU A 1 111 ? 1.082 11.964 5.829 1.00 88.00 111 LEU A C 1
ATOM 903 O O . LEU A 1 111 ? 1.865 12.309 6.706 1.00 88.00 111 LEU A O 1
ATOM 907 N N . GLU A 1 112 ? 0.710 12.784 4.846 1.00 74.12 112 GLU A N 1
ATOM 908 C CA . GLU A 1 112 ? 1.193 14.161 4.683 1.00 74.12 112 GLU A CA 1
ATOM 909 C C . GLU A 1 112 ? 0.583 15.160 5.680 1.00 74.12 112 GLU A C 1
ATOM 911 O O . GLU A 1 112 ? 1.210 16.169 5.994 1.00 74.12 112 GLU A O 1
ATOM 916 N N . LEU A 1 113 ? -0.618 14.879 6.206 1.00 64.25 113 LEU A N 1
ATOM 917 C CA . LEU A 1 113 ? -1.390 15.828 7.024 1.00 64.25 113 LEU A CA 1
ATOM 918 C C . LEU A 1 113 ? -0.848 16.024 8.447 1.00 64.25 113 LEU A C 1
ATOM 920 O O . LEU A 1 113 ? -1.275 16.948 9.134 1.00 64.25 113 LEU A O 1
ATOM 924 N N . PHE A 1 114 ? 0.116 15.209 8.869 1.00 55.34 114 PHE A N 1
ATOM 925 C CA . PHE A 1 114 ? 0.821 15.375 10.136 1.00 55.34 114 PHE A CA 1
ATOM 926 C C . PHE A 1 114 ? 2.293 15.635 9.842 1.00 55.34 114 PHE A C 1
ATOM 928 O O . PHE A 1 114 ? 3.119 14.740 9.985 1.00 55.34 114 PHE A O 1
ATOM 935 N N . MET A 1 115 ? 2.629 16.834 9.348 1.00 49.97 115 MET A N 1
ATOM 936 C CA . MET A 1 115 ? 4.016 17.302 9.432 1.00 49.97 115 MET A CA 1
ATOM 937 C C . MET A 1 115 ? 4.437 17.169 10.892 1.00 49.97 115 MET A C 1
ATOM 939 O O . MET A 1 115 ? 3.775 17.773 11.725 1.00 49.97 115 MET A O 1
ATOM 943 N N . GLU A 1 116 ? 5.424 16.314 11.164 1.00 47.38 116 GLU A N 1
ATOM 944 C CA . GLU A 1 116 ? 6.184 16.217 12.416 1.00 47.38 116 GLU A CA 1
ATOM 945 C C . GLU A 1 116 ? 5.548 16.984 13.582 1.00 47.38 116 GLU A C 1
ATOM 947 O O . GLU A 1 116 ? 5.869 18.137 13.847 1.00 47.38 116 GLU A O 1
ATOM 952 N N . HIS A 1 117 ? 4.655 16.332 14.319 1.00 43.41 117 HIS A N 1
ATOM 953 C CA . HIS A 1 117 ? 4.844 16.451 15.748 1.00 43.41 117 HIS A CA 1
ATOM 954 C C . HIS A 1 117 ? 5.899 15.411 16.053 1.00 43.41 117 HIS A C 1
ATOM 956 O O . HIS A 1 117 ? 5.587 14.233 16.233 1.00 43.41 117 HIS A O 1
ATOM 962 N N . ASP A 1 118 ? 7.157 15.851 16.013 1.00 44.84 118 ASP A N 1
ATOM 963 C CA . ASP A 1 118 ? 8.176 15.281 16.876 1.00 44.84 118 ASP A CA 1
ATOM 964 C C . ASP A 1 118 ? 7.459 14.942 18.186 1.00 44.84 118 ASP A C 1
ATOM 966 O O . ASP A 1 118 ? 6.828 15.810 18.796 1.00 44.84 118 ASP A O 1
ATOM 970 N N . THR A 1 119 ? 7.406 13.669 18.569 1.00 51.16 119 THR A N 1
ATOM 971 C CA . THR A 1 119 ? 6.677 13.280 19.783 1.00 51.16 119 THR A CA 1
ATOM 972 C C . THR A 1 119 ? 7.201 14.058 20.992 1.00 51.16 119 THR A C 1
ATOM 974 O O . THR A 1 119 ? 6.437 14.321 21.909 1.00 51.16 119 THR A O 1
ATOM 977 N N . SER A 1 120 ? 8.445 14.556 20.929 1.00 55.41 120 SER A N 1
ATOM 978 C CA . SER A 1 120 ? 9.009 15.507 21.888 1.00 55.41 120 SER A CA 1
ATOM 979 C C . SER A 1 120 ? 8.286 16.854 21.963 1.00 55.41 120 SER A C 1
ATOM 981 O O . 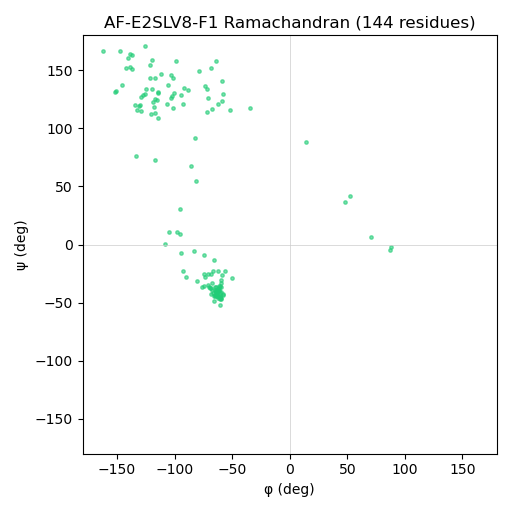SER A 1 120 ? 8.176 17.398 23.055 1.00 55.41 120 SER A O 1
ATOM 983 N N . ASP A 1 121 ? 7.780 17.397 20.856 1.00 54.50 121 ASP A N 1
ATOM 984 C CA . ASP A 1 121 ? 7.053 18.673 20.849 1.00 54.50 121 ASP A CA 1
ATOM 985 C C . ASP A 1 121 ? 5.635 18.504 21.397 1.00 54.50 121 ASP A C 1
ATOM 987 O O . ASP A 1 121 ? 5.134 19.372 22.110 1.00 54.50 121 ASP A O 1
ATOM 991 N N . MET A 1 122 ? 4.992 17.367 21.110 1.00 58.47 122 MET A N 1
ATOM 992 C CA . MET A 1 122 ? 3.701 17.020 21.712 1.00 58.47 122 MET A CA 1
ATOM 993 C C . MET A 1 122 ? 3.836 16.723 23.207 1.00 58.47 122 MET A C 1
ATOM 995 O O . MET A 1 122 ? 3.023 17.220 23.982 1.00 58.47 122 MET A O 1
ATOM 999 N N . ASP A 1 123 ? 4.867 15.987 23.625 1.00 63.34 123 ASP A N 1
ATOM 1000 C CA . ASP A 1 123 ? 5.142 15.720 25.040 1.00 63.34 123 ASP A CA 1
ATOM 1001 C C . ASP A 1 123 ? 5.479 17.023 25.787 1.00 63.34 123 ASP A C 1
ATOM 1003 O O . ASP A 1 123 ? 4.902 17.296 26.838 1.00 63.34 123 ASP A O 1
ATOM 1007 N N . SER A 1 124 ? 6.310 17.893 25.197 1.00 66.69 124 SER A N 1
ATOM 1008 C CA . SER A 1 124 ? 6.613 19.224 25.743 1.00 66.69 124 SER A CA 1
ATOM 1009 C C . SER A 1 124 ? 5.370 20.116 25.831 1.00 66.69 124 SER A C 1
ATOM 1011 O O . SER A 1 124 ? 5.214 20.861 26.796 1.00 66.69 124 SER A O 1
ATOM 1013 N N . PHE A 1 125 ? 4.472 20.058 24.845 1.00 69.19 125 PHE A N 1
ATOM 1014 C CA . PHE A 1 125 ? 3.224 20.825 24.856 1.00 69.19 125 PHE A CA 1
ATOM 1015 C C . PHE A 1 125 ? 2.232 20.306 25.906 1.00 69.19 125 PHE A C 1
ATOM 1017 O O . PHE A 1 125 ? 1.527 21.093 26.543 1.00 69.19 125 PHE A O 1
ATOM 1024 N N . VAL A 1 126 ? 2.175 18.986 26.106 1.00 78.25 126 VAL A N 1
ATOM 1025 C CA . VAL A 1 126 ? 1.367 18.363 27.160 1.00 78.25 126 VAL A CA 1
ATOM 1026 C C . VAL A 1 126 ? 1.898 18.754 28.540 1.00 78.25 126 VAL A C 1
ATOM 1028 O O . VAL A 1 126 ? 1.097 19.161 29.381 1.00 78.25 126 VAL A O 1
ATOM 1031 N N . GLU A 1 127 ? 3.217 18.731 28.755 1.00 79.06 127 GLU A N 1
ATOM 1032 C CA . GLU A 1 127 ? 3.836 19.190 30.007 1.00 79.06 127 GLU A CA 1
ATOM 1033 C C . GLU A 1 127 ? 3.528 20.671 30.298 1.00 79.06 127 GLU A C 1
ATOM 1035 O O . GLU A 1 127 ? 3.079 20.999 31.400 1.00 79.06 127 GLU A O 1
ATOM 1040 N N . GLU A 1 128 ? 3.664 21.567 29.311 1.00 81.00 128 GLU A N 1
ATOM 1041 C CA . GLU A 1 128 ? 3.317 22.989 29.483 1.00 81.00 128 GLU A CA 1
ATOM 1042 C C . GLU A 1 128 ? 1.828 23.193 29.817 1.00 81.00 128 GLU A C 1
ATOM 1044 O O . GLU A 1 128 ? 1.471 24.013 30.673 1.00 81.00 128 GLU A O 1
ATOM 1049 N N . LEU A 1 129 ? 0.929 22.435 29.179 1.00 83.88 129 LEU A N 1
ATOM 1050 C CA . LEU A 1 129 ? -0.505 22.482 29.473 1.00 83.88 129 LEU A CA 1
ATOM 1051 C C . LEU A 1 129 ? -0.821 22.008 30.896 1.00 83.88 129 LEU A C 1
ATOM 1053 O O . LEU A 1 129 ? -1.645 22.629 31.581 1.00 83.88 129 LEU A O 1
ATOM 1057 N N . GLU A 1 130 ? -0.186 20.927 31.348 1.00 87.31 130 GLU A N 1
ATOM 1058 C CA . GLU A 1 130 ? -0.342 20.402 32.705 1.00 87.31 130 GLU A CA 1
ATOM 1059 C C . GLU A 1 130 ? 0.164 21.392 33.762 1.00 87.31 130 GLU A C 1
ATOM 1061 O O . GLU A 1 130 ? -0.503 21.598 34.787 1.00 87.31 130 GLU A O 1
ATOM 1066 N N . GLU A 1 131 ? 1.286 22.066 33.500 1.00 88.81 131 GLU A N 1
ATOM 1067 C CA . GLU A 1 131 ? 1.846 23.079 34.394 1.00 88.81 131 GLU A CA 1
ATOM 1068 C C . GLU A 1 131 ? 0.919 24.303 34.491 1.00 88.81 131 GLU A C 1
ATOM 1070 O O . GLU A 1 131 ? 0.512 24.698 35.591 1.00 88.81 131 GLU A O 1
ATOM 1075 N N . MET A 1 132 ? 0.450 24.832 33.354 1.00 88.31 132 MET A N 1
ATOM 1076 C CA . MET A 1 132 ? -0.496 25.954 33.319 1.00 88.31 132 MET A CA 1
ATOM 1077 C C . MET A 1 132 ? -1.823 25.646 34.032 1.00 88.31 132 MET A C 1
ATOM 1079 O O . MET A 1 132 ? -2.389 26.503 34.728 1.00 88.31 132 MET A O 1
ATOM 1083 N N . LEU A 1 133 ? -2.359 24.432 33.862 1.00 85.44 133 LEU A N 1
ATOM 1084 C CA . LEU A 1 133 ? -3.584 23.994 34.538 1.00 85.44 133 LEU A CA 1
ATOM 1085 C C . LEU A 1 133 ? -3.372 23.869 36.051 1.00 85.44 133 LEU A C 1
ATOM 1087 O O . LEU A 1 133 ? -4.221 24.319 36.832 1.00 85.44 133 LEU A O 1
ATOM 1091 N N . SER A 1 134 ? -2.232 23.320 36.465 1.00 86.94 134 SER A N 1
ATOM 1092 C CA . SER A 1 134 ? -1.852 23.171 37.872 1.00 86.94 134 SER A CA 1
ATOM 1093 C C . SER A 1 134 ? -1.691 24.525 38.564 1.00 86.94 134 SER A C 1
ATOM 1095 O O . SER A 1 134 ? -2.246 24.740 39.648 1.00 86.94 134 SER A O 1
ATOM 1097 N N . GLU A 1 135 ? -1.029 25.486 37.916 1.00 85.19 135 GLU A N 1
ATOM 1098 C CA . GLU A 1 135 ? -0.913 26.855 38.420 1.00 85.19 135 GLU A CA 1
ATOM 1099 C C . GLU A 1 135 ? -2.280 27.526 38.580 1.00 85.19 135 GLU A C 1
ATOM 1101 O O . GLU A 1 135 ? -2.573 28.117 39.629 1.00 85.19 135 GLU A O 1
ATOM 1106 N N . LYS A 1 136 ? -3.168 27.402 37.584 1.00 82.19 136 LYS A N 1
ATOM 1107 C CA . LYS A 1 136 ? -4.520 27.972 37.677 1.00 82.19 136 LYS A CA 1
ATOM 1108 C C . LYS A 1 136 ? -5.347 27.337 38.789 1.00 82.19 136 LYS A C 1
ATOM 1110 O O . LYS A 1 136 ? -6.057 28.058 39.498 1.00 82.19 136 LYS A O 1
ATOM 1115 N N . LEU A 1 137 ? -5.251 26.024 38.984 1.00 82.12 137 LEU A N 1
ATOM 1116 C CA . LEU A 1 137 ? -5.920 25.330 40.086 1.00 82.12 137 LEU A CA 1
ATOM 1117 C C . LEU A 1 137 ? -5.400 25.806 41.448 1.00 82.12 137 LEU A C 1
ATOM 1119 O O . LEU A 1 137 ? -6.204 26.092 42.340 1.00 82.12 137 LEU A O 1
ATOM 1123 N N . LEU A 1 138 ? -4.086 25.987 41.598 1.00 78.88 138 LEU A N 1
ATOM 1124 C CA . LEU A 1 138 ? -3.473 26.530 42.814 1.00 78.88 138 LEU A CA 1
ATOM 1125 C C . LEU A 1 138 ? -3.908 27.976 43.089 1.00 78.88 138 LEU A C 1
ATOM 1127 O O . LEU A 1 138 ? -4.209 28.325 44.235 1.00 78.88 138 LEU A O 1
ATOM 1131 N N . MET A 1 139 ? -4.003 28.822 42.060 1.00 77.31 139 MET A N 1
ATOM 1132 C CA . MET A 1 139 ? -4.513 30.191 42.203 1.00 77.31 139 MET A CA 1
ATOM 1133 C C . MET A 1 139 ? -5.991 30.216 42.619 1.00 77.31 139 MET A C 1
ATOM 1135 O O . MET A 1 139 ? -6.383 31.020 43.471 1.00 77.31 139 MET A O 1
ATOM 1139 N N . LEU A 1 140 ? -6.814 29.317 42.073 1.00 74.19 140 LEU A N 1
ATOM 1140 C CA . LEU A 1 140 ? -8.226 29.180 42.445 1.00 74.19 140 LEU A CA 1
ATOM 1141 C C . LEU A 1 140 ? -8.403 28.647 43.876 1.00 74.19 140 LEU A C 1
ATOM 1143 O O . LEU A 1 140 ? -9.284 29.118 44.597 1.00 74.19 140 LEU A O 1
ATOM 1147 N N . GLN A 1 141 ? -7.553 27.720 44.322 1.00 66.06 141 GLN A N 1
ATOM 1148 C CA . GLN A 1 141 ? -7.547 27.236 45.707 1.00 66.06 141 GLN A CA 1
ATOM 1149 C C . GLN A 1 141 ? -7.095 28.316 46.698 1.00 66.06 141 GLN A C 1
ATOM 1151 O O . GLN A 1 141 ? -7.697 28.457 47.763 1.00 66.06 141 GLN A O 1
ATOM 1156 N N . LYS A 1 142 ? -6.089 29.128 46.341 1.00 61.19 142 LYS A N 1
ATOM 1157 C CA . LYS A 1 142 ? -5.659 30.281 47.151 1.00 61.19 142 LYS A CA 1
ATOM 1158 C C . LYS A 1 142 ? -6.743 31.360 47.246 1.00 61.19 142 LYS A C 1
ATOM 1160 O O . LYS A 1 142 ? -6.919 31.931 48.315 1.00 61.19 142 LYS A O 1
ATOM 1165 N N . ARG A 1 143 ? -7.520 31.591 46.179 1.00 57.06 143 ARG A N 1
ATOM 1166 C CA . ARG A 1 143 ? -8.673 32.515 46.193 1.00 57.06 143 ARG A CA 1
ATOM 1167 C C . ARG A 1 143 ? -9.853 32.040 47.045 1.00 57.06 143 ARG A C 1
ATOM 1169 O O . ARG A 1 143 ? -10.606 32.881 47.507 1.00 57.06 143 ARG A O 1
ATOM 1176 N N . LYS A 1 144 ? -10.018 30.731 47.267 1.00 54.09 144 LYS A N 1
ATOM 1177 C CA . LYS A 1 144 ? -11.070 30.171 48.141 1.00 54.09 144 LYS A CA 1
ATOM 1178 C C . LYS A 1 144 ? -10.712 30.165 49.637 1.00 54.09 144 LYS A C 1
ATOM 1180 O O . LYS A 1 144 ? -11.545 29.767 50.444 1.00 54.09 144 LYS A O 1
ATOM 1185 N N . ARG A 1 145 ? -9.480 30.540 50.008 1.00 49.62 145 ARG A N 1
ATOM 1186 C CA . ARG A 1 145 ? -8.988 30.568 51.401 1.00 49.62 145 ARG A CA 1
ATOM 1187 C C . ARG A 1 145 ? -9.043 31.954 52.064 1.00 49.62 145 ARG A C 1
ATOM 1189 O O . ARG A 1 145 ? -8.491 32.104 53.151 1.00 49.62 145 ARG A O 1
ATOM 1196 N N . PHE A 1 146 ? -9.712 32.922 51.440 1.00 44.69 146 PHE A N 1
ATOM 1197 C CA . PHE A 1 146 ? -10.031 34.230 52.018 1.00 44.69 146 PHE A CA 1
ATOM 1198 C C . PHE A 1 146 ? -11.542 34.424 52.083 1.00 44.69 146 PHE A C 1
ATOM 1200 O O . PHE A 1 146 ? -12.218 33.995 51.120 1.00 44.69 146 PHE A O 1
#

Solvent-accessible surface area (backbone atoms only — not comparable to full-atom values): 8125 Å² total; per-residue (Å²): 102,34,36,38,37,36,32,48,60,25,56,38,97,46,72,66,18,49,54,32,42,50,52,49,52,58,45,38,76,80,54,69,47,63,32,38,39,33,23,29,90,53,87,84,39,68,52,57,54,51,51,54,66,68,40,78,88,37,50,70,48,57,23,76,40,76,50,76,55,99,88,46,41,36,45,34,30,63,82,40,50,46,44,74,96,58,80,77,62,76,50,43,56,44,33,32,32,42,35,34,64,82,77,73,42,77,48,77,48,68,54,58,84,60,71,76,70,50,67,65,56,52,52,52,50,50,51,53,51,53,50,56,51,50,52,52,50,52,53,53,55,59,61,69,72,109

Radius of gyration: 21.41 Å; Cα contacts (8 Å, |Δi|>4): 216; chains: 1; bounding box: 32×49×66 Å

pLDDT: mean 85.04, std 12.79, range [43.41, 96.56]

Sequence (146 aa):
MKFYYIDDSMLARNEFATSVLHRFECWLEHHPADLILVSAARKDNPQLRHFVEAMQHTVVLASPAQFEFEGIRGDLRDGFLCVEGYTDMQSFSGSFVSYDTERAVCERIYLELFMEHDTSDMDSFVEELEEMLSEKLLMLQKRKRF

Secondary structure (DSSP, 8-state):
-EEEEEEGGGGSSSHHHHHHHHHHHHHHHHS--SEEEEE-S-TT-HHHHHHHHH-TTSEEEESSEEEEETTEEEEEETTEEEETTS------TTEEEEEETTTTEEEEEESTT-----HHHHHHHHHHHHHHHHHHHHHHHHHTT-

Foldseek 3Di:
DKEKEAECLLLDPDPLSVQLVVLVVVVCVVPPHQEYEYQDPDPPDPSVVVVCVVPPPHHYDYPQDWDADPNWTWGRYHQWIDIPLDDTDGHDSQWMWMADPVVRDIDIDGNPVDDDPPVVVVVVVVVVVVVVVVVVVVVVVVVVVD

Mean predicted aligned error: 10.83 Å